Protein AF-A0A916S2S1-F1 (afdb_monomer)

Structure (mmCIF, N/CA/C/O backbone):
data_AF-A0A916S2S1-F1
#
_entry.id   AF-A0A916S2S1-F1
#
loop_
_atom_site.group_PDB
_atom_site.id
_atom_site.type_symbol
_atom_site.label_atom_id
_atom_site.label_alt_id
_atom_site.label_comp_id
_atom_site.label_asym_id
_atom_site.label_entity_id
_atom_site.label_seq_id
_atom_site.pdbx_PDB_ins_code
_atom_site.Cartn_x
_atom_site.Cartn_y
_atom_site.Cartn_z
_atom_site.occupancy
_atom_site.B_iso_or_equiv
_atom_site.auth_seq_id
_atom_site.auth_comp_id
_atom_site.auth_asym_id
_atom_site.auth_atom_id
_atom_site.pdbx_PDB_model_num
ATOM 1 N N . MET A 1 1 ? 40.140 -7.236 -16.505 1.00 37.34 1 MET A N 1
ATOM 2 C CA . MET A 1 1 ? 39.030 -7.536 -17.432 1.00 37.34 1 MET A CA 1
ATOM 3 C C . MET A 1 1 ? 37.744 -7.239 -16.672 1.00 37.34 1 MET A C 1
ATOM 5 O O . MET A 1 1 ? 37.410 -7.996 -15.773 1.00 37.34 1 MET A O 1
ATOM 9 N N . MET A 1 2 ? 37.123 -6.076 -16.893 1.00 48.91 2 MET A N 1
ATOM 10 C CA . MET A 1 2 ? 35.825 -5.767 -16.279 1.00 48.91 2 MET A CA 1
ATOM 11 C C . MET A 1 2 ? 34.762 -6.523 -17.073 1.00 48.91 2 MET A C 1
ATOM 13 O O . MET A 1 2 ? 34.657 -6.332 -18.283 1.00 48.91 2 MET A O 1
ATOM 17 N N . LEU A 1 3 ? 34.039 -7.429 -16.417 1.00 57.50 3 LEU A N 1
ATOM 18 C CA . LEU A 1 3 ? 32.850 -8.042 -16.997 1.00 57.50 3 LEU A CA 1
ATOM 19 C C . LEU A 1 3 ? 31.853 -6.909 -17.231 1.00 57.50 3 LEU A C 1
ATOM 21 O O . LEU A 1 3 ? 31.403 -6.290 -16.270 1.00 57.50 3 LEU A O 1
ATOM 25 N N . ALA A 1 4 ? 31.567 -6.603 -18.496 1.00 58.66 4 ALA A N 1
ATOM 26 C CA . ALA A 1 4 ? 30.474 -5.710 -18.838 1.00 58.66 4 ALA A CA 1
ATOM 27 C C . ALA A 1 4 ? 29.207 -6.280 -18.191 1.00 58.66 4 ALA A C 1
ATOM 29 O O . ALA A 1 4 ? 28.804 -7.407 -18.498 1.00 58.66 4 ALA A O 1
ATOM 30 N N . THR A 1 5 ? 28.626 -5.548 -17.243 1.00 58.03 5 THR A N 1
ATOM 31 C CA . THR A 1 5 ? 27.322 -5.893 -16.689 1.00 58.03 5 THR A CA 1
ATOM 32 C C . THR A 1 5 ? 26.334 -5.887 -17.843 1.00 58.03 5 THR A C 1
ATOM 34 O O . THR A 1 5 ? 26.216 -4.912 -18.581 1.00 58.03 5 THR A O 1
ATOM 37 N N . SER A 1 6 ? 25.695 -7.033 -18.075 1.00 66.25 6 SER A N 1
ATOM 38 C CA . SER A 1 6 ? 24.706 -7.158 -19.140 1.00 66.25 6 SER A CA 1
ATOM 39 C C . SER A 1 6 ? 23.598 -6.118 -18.918 1.00 66.25 6 SER A C 1
ATOM 41 O O . SER A 1 6 ? 23.106 -6.016 -17.790 1.00 66.25 6 SER A O 1
ATOM 43 N N . PRO A 1 7 ? 23.141 -5.394 -19.955 1.00 62.38 7 PRO A N 1
ATOM 44 C CA . PRO A 1 7 ? 22.038 -4.433 -19.836 1.00 62.38 7 PRO A CA 1
ATOM 45 C C . PRO A 1 7 ? 20.735 -5.079 -19.328 1.00 62.38 7 PRO A C 1
ATOM 47 O O . PRO A 1 7 ? 19.866 -4.408 -18.769 1.00 62.38 7 PRO A O 1
ATOM 50 N N . PHE A 1 8 ? 20.614 -6.405 -19.448 1.00 66.19 8 PHE A N 1
ATOM 51 C CA . PHE A 1 8 ? 19.541 -7.181 -18.829 1.00 66.19 8 PHE A CA 1
ATOM 52 C C . PHE A 1 8 ? 19.599 -7.142 -17.292 1.00 66.19 8 PHE A C 1
ATOM 54 O O . PHE A 1 8 ? 18.574 -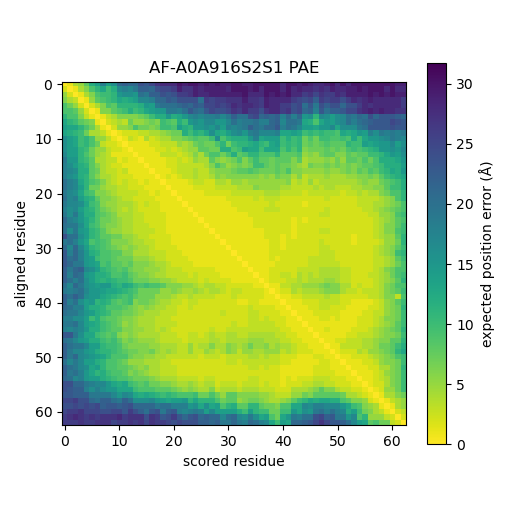6.954 -16.638 1.00 66.19 8 PHE A O 1
ATOM 61 N N . SER A 1 9 ? 20.796 -7.262 -16.712 1.00 70.81 9 SER A N 1
ATOM 62 C CA . SER A 1 9 ? 21.002 -7.236 -15.260 1.00 70.81 9 SER A CA 1
ATOM 63 C C . SER A 1 9 ? 20.693 -5.862 -14.665 1.00 70.81 9 SER A C 1
ATOM 65 O O . SER A 1 9 ? 20.091 -5.779 -13.598 1.00 70.81 9 SER A O 1
ATOM 67 N N . GLU A 1 10 ? 21.044 -4.783 -15.368 1.00 72.06 10 GLU A N 1
ATOM 68 C CA . GLU A 1 10 ? 20.732 -3.410 -14.944 1.00 72.06 10 GLU A CA 1
ATOM 69 C C . GLU A 1 10 ? 19.229 -3.113 -15.008 1.00 72.06 10 GLU A C 1
ATOM 71 O O . GLU A 1 10 ? 18.674 -2.500 -14.097 1.00 72.06 10 GLU A O 1
ATOM 76 N N . THR A 1 11 ? 18.544 -3.594 -16.050 1.00 74.38 11 THR A N 1
ATOM 77 C CA . THR A 1 11 ? 17.090 -3.417 -16.197 1.00 74.38 11 THR A CA 1
ATOM 78 C C . THR A 1 11 ? 16.323 -4.148 -15.093 1.00 74.38 11 THR A C 1
ATOM 80 O O . THR A 1 11 ? 15.418 -3.571 -14.489 1.00 74.38 11 THR A O 1
ATOM 83 N N . LEU A 1 12 ? 16.712 -5.391 -14.788 1.00 76.19 12 LEU A N 1
ATOM 84 C CA . LEU A 1 12 ? 16.113 -6.183 -13.712 1.00 76.19 12 LEU A CA 1
ATOM 85 C C . LEU A 1 12 ? 16.327 -5.520 -12.342 1.00 76.19 12 LEU A C 1
ATOM 87 O O . LEU A 1 12 ? 15.380 -5.375 -11.572 1.00 76.19 12 LEU A O 1
ATOM 91 N N . LEU A 1 13 ? 17.557 -5.082 -12.057 1.00 77.31 13 LEU A N 1
ATOM 92 C CA . LEU A 1 13 ? 17.899 -4.424 -10.797 1.00 77.31 13 LEU A CA 1
ATOM 93 C C . LEU A 1 13 ? 17.111 -3.120 -10.612 1.00 77.31 13 LEU A C 1
ATOM 95 O O . LEU A 1 13 ? 16.535 -2.887 -9.552 1.00 77.31 13 LEU A O 1
ATOM 99 N N . ASN A 1 14 ? 17.021 -2.296 -11.657 1.00 79.00 14 ASN A N 1
ATOM 100 C CA . ASN A 1 14 ? 16.240 -1.060 -11.618 1.00 79.00 14 ASN A CA 1
ATOM 101 C C . ASN A 1 14 ? 14.745 -1.320 -11.386 1.00 79.00 14 ASN A C 1
ATOM 103 O O . ASN A 1 14 ? 14.100 -0.563 -10.662 1.00 79.00 14 ASN A O 1
ATOM 107 N N . ALA A 1 15 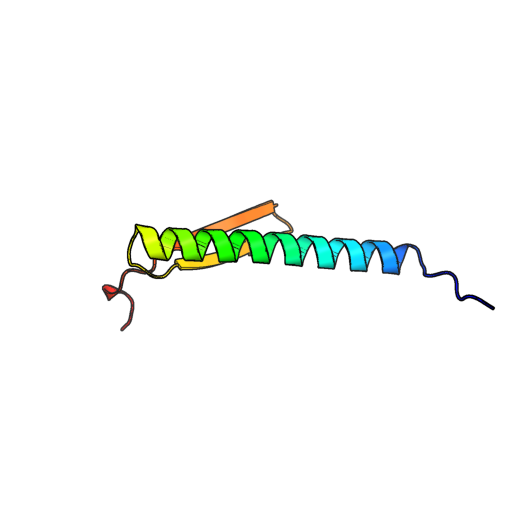? 14.184 -2.381 -11.973 1.00 77.44 15 ALA A N 1
ATOM 108 C CA . ALA A 1 15 ? 12.796 -2.765 -11.728 1.00 77.44 15 ALA A CA 1
ATOM 109 C C . ALA A 1 15 ? 12.569 -3.191 -10.266 1.00 77.44 15 ALA A C 1
ATOM 111 O O . ALA A 1 15 ? 11.581 -2.783 -9.658 1.00 77.44 15 ALA A O 1
ATOM 112 N N . GLN A 1 16 ? 13.506 -3.945 -9.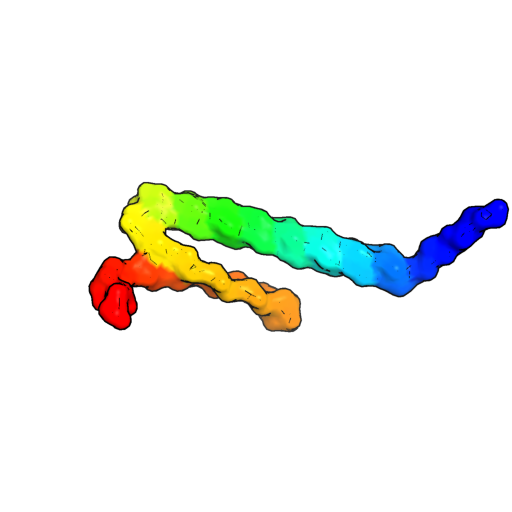681 1.00 79.69 16 GLN A N 1
ATOM 113 C CA . GLN A 1 16 ? 13.451 -4.355 -8.273 1.00 79.69 16 GLN A CA 1
ATOM 114 C C . GLN A 1 16 ? 13.530 -3.163 -7.315 1.00 79.69 16 GLN A C 1
ATOM 116 O O . GLN A 1 16 ? 12.751 -3.095 -6.367 1.00 79.69 16 GLN A O 1
ATOM 121 N N . ILE A 1 17 ? 14.425 -2.206 -7.581 1.00 84.00 17 ILE A N 1
ATOM 122 C CA . ILE A 1 17 ? 14.547 -0.980 -6.780 1.00 84.00 17 ILE A CA 1
ATOM 123 C C . ILE A 1 17 ? 13.227 -0.207 -6.802 1.00 84.00 17 ILE A C 1
ATOM 125 O O . ILE A 1 17 ? 12.691 0.120 -5.748 1.00 84.00 17 ILE A O 1
ATOM 129 N N . LYS A 1 18 ? 12.653 0.011 -7.989 1.00 81.75 18 LYS A N 1
ATOM 130 C CA . LYS A 1 18 ? 11.378 0.729 -8.125 1.00 81.75 18 LYS A CA 1
ATOM 131 C C . LYS A 1 18 ? 10.220 0.011 -7.434 1.00 81.75 18 LYS A C 1
ATOM 133 O O . LYS A 1 18 ? 9.375 0.661 -6.827 1.00 81.75 18 LYS A O 1
ATOM 138 N N . ALA A 1 19 ? 10.171 -1.320 -7.499 1.00 84.06 19 ALA A N 1
ATOM 139 C CA . ALA A 1 19 ? 9.166 -2.092 -6.773 1.00 84.06 19 ALA A CA 1
ATOM 140 C C . ALA A 1 19 ? 9.305 -1.908 -5.250 1.00 84.06 19 ALA A C 1
ATOM 142 O O . ALA A 1 19 ? 8.308 -1.683 -4.564 1.00 84.06 19 ALA A O 1
ATOM 143 N N . ALA A 1 20 ? 10.539 -1.915 -4.734 1.00 89.56 20 ALA A N 1
ATOM 144 C CA . ALA A 1 20 ? 10.814 -1.662 -3.322 1.00 89.56 20 ALA A CA 1
ATOM 145 C C . ALA A 1 20 ? 10.441 -0.231 -2.895 1.00 89.56 20 ALA A C 1
ATOM 147 O O . ALA A 1 20 ? 9.864 -0.044 -1.827 1.00 89.56 20 ALA A O 1
ATOM 148 N N . GLU A 1 21 ? 10.701 0.778 -3.731 1.00 91.56 21 GLU A N 1
ATOM 149 C CA . GLU A 1 21 ? 10.289 2.164 -3.469 1.00 91.56 21 GLU A CA 1
ATOM 150 C C . GLU A 1 21 ? 8.765 2.287 -3.336 1.00 91.56 21 GLU A C 1
ATOM 152 O O . GLU A 1 21 ? 8.272 2.928 -2.407 1.00 91.5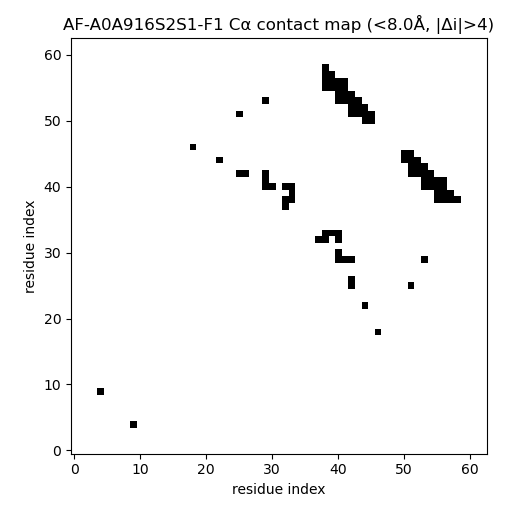6 21 GLU A O 1
ATOM 157 N N . VAL A 1 22 ? 8.009 1.628 -4.219 1.00 91.94 22 VAL A N 1
ATOM 158 C CA . VAL A 1 22 ? 6.539 1.611 -4.163 1.00 91.94 22 VAL A CA 1
ATOM 159 C C . VAL A 1 22 ? 6.038 0.946 -2.879 1.00 91.94 22 VAL A C 1
ATOM 161 O O . VAL A 1 22 ? 5.122 1.475 -2.247 1.00 91.94 22 VAL A O 1
ATOM 164 N N . GLN A 1 23 ? 6.658 -0.162 -2.458 1.00 94.12 23 GLN A N 1
ATOM 165 C CA . GLN A 1 23 ? 6.333 -0.815 -1.188 1.00 94.12 23 GLN A CA 1
ATOM 166 C C . GLN A 1 23 ? 6.551 0.132 -0.002 1.00 94.12 23 GLN A C 1
ATOM 168 O O . GLN A 1 23 ? 5.652 0.299 0.817 1.00 94.12 23 GLN A O 1
ATOM 173 N N . ILE A 1 24 ? 7.694 0.825 0.048 1.00 94.81 24 ILE A N 1
ATOM 174 C CA . ILE A 1 24 ? 8.015 1.770 1.130 1.00 94.81 24 ILE A CA 1
ATOM 175 C C . ILE A 1 24 ? 6.973 2.894 1.215 1.00 94.81 24 ILE A C 1
ATOM 177 O O . ILE A 1 24 ? 6.544 3.265 2.311 1.00 94.81 24 ILE A O 1
ATOM 181 N N . VAL A 1 25 ? 6.547 3.444 0.073 1.00 94.88 25 VAL A N 1
ATOM 182 C CA . VAL A 1 25 ? 5.513 4.491 0.043 1.00 94.88 25 VAL A CA 1
ATOM 183 C C . VAL A 1 25 ? 4.168 3.950 0.531 1.00 94.88 25 VAL A C 1
ATOM 185 O O . VAL A 1 25 ? 3.507 4.611 1.336 1.00 94.88 25 VAL A O 1
ATOM 188 N N . ALA A 1 26 ? 3.772 2.753 0.087 1.00 95.38 26 ALA A N 1
ATOM 189 C CA . ALA A 1 26 ? 2.526 2.114 0.506 1.00 95.38 26 ALA A CA 1
ATOM 190 C C . ALA A 1 26 ? 2.507 1.835 2.018 1.00 95.38 26 ALA A C 1
ATOM 192 O O . ALA A 1 26 ? 1.535 2.177 2.693 1.00 95.38 26 ALA A O 1
ATOM 193 N N . ASP A 1 27 ? 3.604 1.304 2.561 1.00 95.38 27 ASP A N 1
ATOM 194 C CA . ASP A 1 27 ? 3.763 1.027 3.991 1.00 95.38 27 ASP A CA 1
ATOM 195 C C . ASP A 1 27 ? 3.665 2.310 4.819 1.00 95.38 27 ASP A C 1
ATOM 197 O O . ASP A 1 27 ? 2.973 2.360 5.841 1.00 95.38 27 ASP A O 1
ATOM 201 N N . ARG A 1 28 ? 4.316 3.389 4.364 1.00 96.00 28 ARG A N 1
ATOM 202 C CA . ARG A 1 28 ? 4.264 4.679 5.057 1.00 96.00 28 ARG A CA 1
ATOM 203 C C . ARG A 1 28 ? 2.856 5.266 5.056 1.00 96.00 28 ARG A C 1
ATOM 205 O O . ARG A 1 28 ? 2.439 5.829 6.067 1.00 96.00 28 ARG A O 1
ATOM 212 N N . LEU A 1 29 ? 2.128 5.129 3.949 1.00 95.88 29 LEU A N 1
ATOM 213 C CA . LEU A 1 29 ? 0.742 5.574 3.853 1.00 95.88 29 LEU A CA 1
ATOM 214 C C . LEU A 1 29 ? -0.174 4.758 4.777 1.00 95.88 29 LEU A C 1
ATOM 216 O O . LEU A 1 29 ? -0.958 5.353 5.512 1.00 95.88 29 LEU A O 1
ATOM 220 N N . ALA A 1 30 ? -0.037 3.430 4.810 1.00 94.56 30 ALA A N 1
ATOM 221 C CA . ALA A 1 30 ? -0.804 2.579 5.721 1.00 94.56 30 ALA A CA 1
ATOM 222 C C . ALA A 1 30 ? -0.558 2.931 7.195 1.00 94.56 30 ALA A C 1
ATOM 224 O O . ALA A 1 30 ? -1.511 3.006 7.969 1.00 94.56 30 ALA A O 1
ATOM 225 N N . ALA A 1 31 ? 0.692 3.212 7.575 1.00 94.19 31 ALA A N 1
ATOM 226 C CA . ALA A 1 31 ? 1.028 3.645 8.930 1.00 94.19 31 ALA A CA 1
ATOM 227 C C . ALA A 1 31 ? 0.348 4.977 9.297 1.00 94.19 31 ALA A C 1
ATOM 229 O O . ALA A 1 31 ? -0.259 5.085 10.360 1.00 94.19 31 ALA A O 1
ATOM 230 N N . LEU A 1 32 ? 0.373 5.967 8.396 1.00 96.25 32 LEU A N 1
ATOM 231 C CA . LEU A 1 32 ? -0.328 7.241 8.601 1.00 96.25 32 LEU A CA 1
ATOM 232 C C . LEU A 1 32 ? -1.844 7.045 8.719 1.00 96.25 32 LEU A C 1
ATOM 234 O O . LEU A 1 32 ? -2.490 7.644 9.575 1.00 96.25 32 LEU A O 1
ATOM 238 N N . MET A 1 33 ? -2.423 6.182 7.884 1.00 94.94 33 MET A N 1
ATOM 239 C CA . MET A 1 33 ? -3.845 5.852 7.965 1.00 94.94 33 MET A CA 1
ATOM 240 C C . MET A 1 33 ? -4.185 5.158 9.286 1.00 94.94 33 MET A C 1
ATOM 242 O O . MET A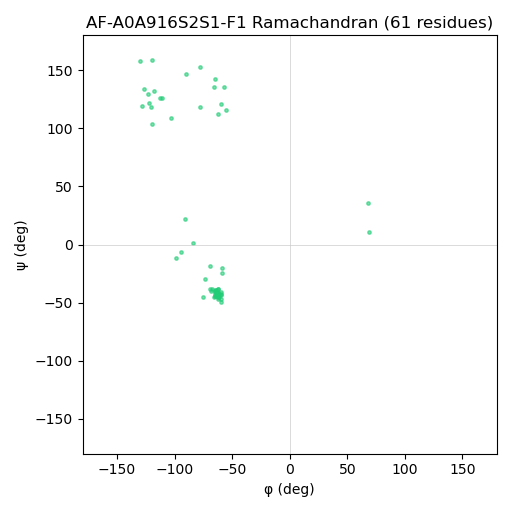 1 33 ? -5.216 5.461 9.881 1.00 94.94 33 MET A O 1
ATOM 246 N N . GLN A 1 34 ? -3.317 4.277 9.782 1.00 93.50 34 GLN A N 1
ATOM 247 C CA . GLN A 1 34 ? -3.485 3.647 11.088 1.00 93.50 34 GLN A CA 1
ATOM 248 C C . GLN A 1 34 ? -3.457 4.674 12.226 1.00 93.50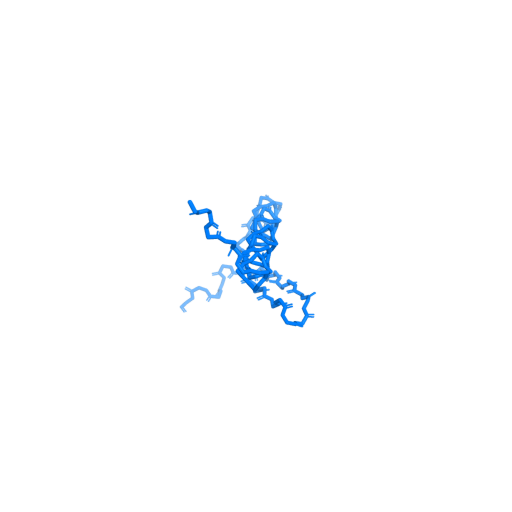 34 GLN A C 1
ATOM 250 O O . GLN A 1 34 ? -4.288 4.591 13.128 1.00 93.50 34 GLN A O 1
ATOM 255 N N . GLU A 1 35 ? -2.556 5.657 12.180 1.00 94.12 35 GLU A N 1
ATOM 256 C CA . GLU A 1 35 ? -2.501 6.741 13.171 1.00 94.12 35 GLU A CA 1
ATOM 257 C C . GLU A 1 35 ? -3.774 7.605 13.162 1.00 94.12 35 GLU A C 1
ATOM 259 O O . GLU A 1 35 ? -4.278 7.966 14.223 1.00 94.12 35 GLU A O 1
ATOM 264 N N . ILE A 1 36 ? -4.321 7.908 11.979 1.00 94.56 36 ILE A N 1
ATOM 265 C CA . ILE A 1 36 ? -5.516 8.756 11.821 1.00 94.56 36 ILE A CA 1
ATOM 266 C C . ILE A 1 36 ? -6.801 8.011 12.199 1.00 94.56 36 ILE A C 1
ATOM 268 O O . ILE A 1 36 ? -7.677 8.569 12.858 1.00 94.56 36 ILE A O 1
ATOM 272 N N . HIS A 1 37 ? -6.942 6.767 11.742 1.00 91.19 37 HIS A N 1
ATOM 273 C CA . HIS A 1 37 ? -8.194 6.016 11.836 1.00 91.19 37 HIS A CA 1
ATOM 274 C C . HIS A 1 37 ? -8.231 5.040 13.016 1.00 91.19 37 HIS A C 1
ATOM 276 O O . HIS A 1 37 ? -9.295 4.511 13.324 1.00 91.19 37 HIS A O 1
ATOM 282 N N . GLY A 1 38 ? -7.097 4.780 13.673 1.00 90.19 38 GLY A N 1
ATOM 283 C CA . GLY A 1 38 ? -7.008 3.870 14.817 1.00 90.19 38 GLY A CA 1
ATOM 284 C C . GLY A 1 38 ? -7.217 2.391 14.475 1.00 90.19 38 GLY A C 1
ATOM 285 O O . GLY A 1 38 ? -7.345 1.575 15.382 1.00 90.19 38 GLY A O 1
ATOM 286 N N . MET A 1 39 ? -7.243 2.031 13.188 1.00 90.75 39 MET A N 1
ATOM 287 C CA . MET A 1 39 ? -7.462 0.664 12.706 1.00 90.75 39 MET A CA 1
ATOM 288 C C . MET A 1 39 ? -6.268 0.157 11.89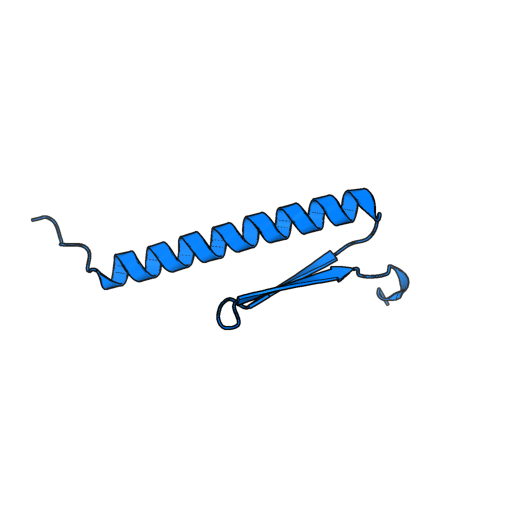4 1.00 90.75 39 MET A C 1
ATOM 290 O O . MET A 1 39 ? -5.481 0.944 11.372 1.00 90.75 39 MET A O 1
ATOM 294 N N . ARG A 1 40 ? -6.121 -1.166 11.773 1.00 89.88 40 ARG A N 1
ATOM 295 C CA . ARG A 1 40 ? -5.071 -1.767 10.934 1.00 89.88 40 ARG A CA 1
ATOM 296 C C . ARG A 1 40 ? -5.452 -1.715 9.460 1.00 89.88 40 ARG A C 1
ATOM 298 O O . ARG A 1 40 ? -6.635 -1.756 9.125 1.00 89.88 40 ARG A O 1
ATOM 305 N N . PHE A 1 41 ? -4.444 -1.686 8.594 1.00 94.00 41 PHE A N 1
ATOM 306 C CA . PHE A 1 41 ? -4.619 -1.685 7.147 1.00 94.00 41 PHE A CA 1
ATOM 307 C C . PHE A 1 41 ? -3.812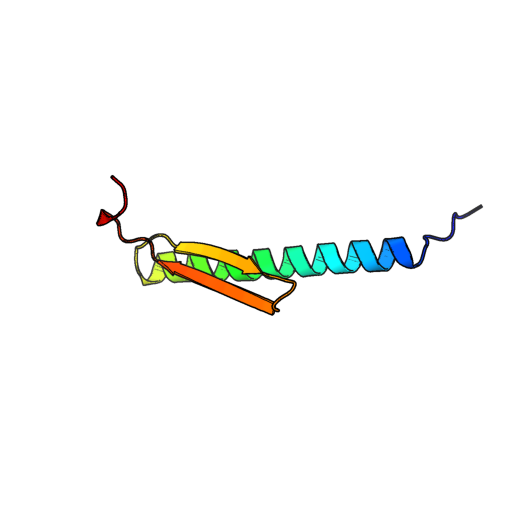 -2.813 6.504 1.00 94.00 41 PHE A C 1
ATOM 309 O O . PHE A 1 41 ? -2.636 -2.984 6.817 1.00 94.00 41 PHE A O 1
ATOM 316 N N . ASP A 1 42 ? -4.449 -3.550 5.597 1.00 93.44 42 ASP A N 1
ATOM 317 C CA . ASP A 1 42 ? -3.794 -4.487 4.686 1.00 93.44 42 ASP A CA 1
ATOM 318 C C . ASP A 1 42 ? -3.407 -3.780 3.388 1.00 93.44 42 ASP A C 1
ATOM 320 O O . ASP A 1 42 ? -4.130 -2.907 2.894 1.00 93.44 42 ASP A O 1
ATOM 324 N N . LEU A 1 43 ? -2.286 -4.213 2.814 1.00 94.38 43 LEU A N 1
ATOM 325 C CA . LEU A 1 43 ? -1.738 -3.705 1.564 1.00 94.38 43 LEU A CA 1
ATOM 326 C C . LEU A 1 43 ? -1.678 -4.811 0.513 1.00 94.38 43 LEU A C 1
ATOM 328 O O . LEU A 1 43 ? -1.161 -5.898 0.761 1.00 94.38 43 LEU A O 1
ATOM 332 N N . LEU A 1 44 ? -2.162 -4.501 -0.687 1.00 94.38 44 LEU A N 1
ATOM 333 C CA . LEU A 1 44 ? -1.982 -5.316 -1.882 1.00 94.38 44 LEU A CA 1
ATOM 334 C C . LEU A 1 44 ? -1.432 -4.432 -3.000 1.00 94.38 44 LEU A C 1
ATOM 336 O O . LEU A 1 44 ? -2.087 -3.483 -3.427 1.00 94.38 44 LEU A O 1
ATOM 340 N N . ILE A 1 45 ? -0.241 -4.764 -3.492 1.00 93.44 45 ILE A N 1
ATOM 341 C CA . ILE A 1 45 ? 0.418 -4.043 -4.582 1.00 93.44 45 ILE A CA 1
ATOM 342 C C . ILE A 1 45 ? 0.437 -4.941 -5.812 1.00 93.44 45 ILE A C 1
ATOM 344 O O . ILE A 1 45 ? 0.903 -6.078 -5.751 1.00 93.44 45 ILE A O 1
ATOM 348 N N . ASN A 1 46 ? -0.068 -4.431 -6.933 1.00 92.25 46 ASN A N 1
ATOM 349 C CA . ASN A 1 46 ? 0.006 -5.106 -8.220 1.00 92.25 46 ASN A CA 1
ATOM 350 C C . ASN A 1 46 ? 0.778 -4.223 -9.204 1.00 92.25 46 ASN A C 1
ATOM 352 O O . ASN A 1 46 ? 0.254 -3.229 -9.712 1.00 92.25 46 ASN A O 1
ATOM 356 N N . HIS A 1 47 ? 2.032 -4.593 -9.464 1.00 87.25 47 HIS A N 1
ATOM 357 C CA . HIS A 1 47 ? 2.912 -3.848 -10.363 1.00 87.25 47 HIS A CA 1
ATOM 358 C C . HIS A 1 47 ? 2.544 -4.017 -11.843 1.00 87.25 47 HIS A C 1
ATOM 360 O O . HIS A 1 47 ? 2.745 -3.078 -12.608 1.00 87.25 47 HIS A O 1
ATOM 366 N N . ASP A 1 48 ? 1.967 -5.157 -12.234 1.00 86.38 48 ASP A N 1
ATOM 367 C CA . ASP A 1 48 ? 1.568 -5.423 -13.623 1.00 86.38 48 ASP A CA 1
ATOM 368 C C . ASP A 1 48 ? 0.379 -4.549 -14.042 1.00 86.38 48 ASP A C 1
ATOM 370 O O . ASP A 1 48 ? 0.315 -4.053 -15.165 1.00 86.38 48 ASP A O 1
ATOM 374 N N . LEU A 1 49 ? -0.561 -4.341 -13.116 1.00 89.88 49 LEU A N 1
ATOM 375 C CA . LEU A 1 49 ? -1.752 -3.513 -13.311 1.00 89.88 49 LEU A CA 1
ATOM 376 C C . LEU A 1 49 ? -1.568 -2.067 -12.823 1.00 89.88 49 LEU A C 1
ATOM 378 O O . LEU A 1 49 ? -2.445 -1.236 -13.047 1.00 89.88 49 LEU A O 1
ATOM 382 N N . GLY A 1 50 ? -0.445 -1.757 -12.171 1.00 87.12 50 GLY A N 1
ATOM 383 C CA . GLY A 1 50 ? -0.088 -0.405 -11.746 1.00 87.12 50 GLY A CA 1
ATOM 384 C C . GLY A 1 50 ? -0.981 0.172 -10.646 1.00 87.12 50 GLY A C 1
ATOM 385 O O . GLY A 1 50 ? -1.252 1.372 -10.659 1.00 87.12 50 GLY A O 1
ATOM 386 N N . PHE A 1 51 ? -1.447 -0.650 -9.699 1.00 91.31 51 PHE A N 1
ATOM 387 C CA . PHE A 1 51 ? -2.276 -0.173 -8.589 1.00 91.31 51 PHE A CA 1
ATOM 388 C C . PHE A 1 51 ? -1.788 -0.643 -7.218 1.00 91.31 51 PHE A C 1
ATOM 390 O O . PHE A 1 51 ? -1.118 -1.667 -7.067 1.00 91.31 51 PHE A O 1
ATOM 397 N N . ILE A 1 52 ? -2.198 0.119 -6.204 1.00 93.38 52 ILE A N 1
ATOM 398 C CA . ILE A 1 52 ? -2.038 -0.195 -4.787 1.00 93.38 52 ILE A CA 1
ATOM 399 C C . ILE A 1 52 ? -3.431 -0.183 -4.171 1.00 93.38 52 ILE A C 1
ATOM 401 O O . ILE A 1 52 ? -4.189 0.770 -4.351 1.00 93.38 52 ILE A O 1
ATOM 405 N N . PHE A 1 53 ? -3.770 -1.242 -3.453 1.00 95.25 53 PHE A N 1
ATOM 406 C CA . PHE A 1 53 ? -5.013 -1.358 -2.712 1.00 95.25 53 PHE A CA 1
ATOM 407 C C . PHE A 1 53 ? -4.708 -1.372 -1.215 1.00 95.25 53 PHE A C 1
ATOM 409 O O . PHE A 1 53 ? -3.899 -2.175 -0.752 1.00 95.25 53 PHE A O 1
ATOM 416 N N . ILE A 1 54 ? -5.354 -0.469 -0.475 1.00 94.44 54 ILE A N 1
ATOM 417 C CA . ILE A 1 54 ? -5.193 -0.306 0.973 1.00 94.44 54 ILE A CA 1
ATOM 418 C C . ILE A 1 54 ? -6.557 -0.516 1.620 1.00 94.44 54 ILE A C 1
ATOM 420 O O . ILE A 1 54 ? -7.500 0.224 1.336 1.00 94.44 54 ILE A O 1
ATOM 424 N N . LYS A 1 55 ? -6.677 -1.532 2.474 1.00 94.06 55 LYS A N 1
ATOM 425 C CA . LYS A 1 55 ? -7.955 -1.937 3.070 1.00 94.06 55 LYS A CA 1
ATOM 426 C C . LYS A 1 55 ? -7.886 -1.882 4.585 1.00 94.06 55 LYS A C 1
ATOM 428 O O . LYS A 1 5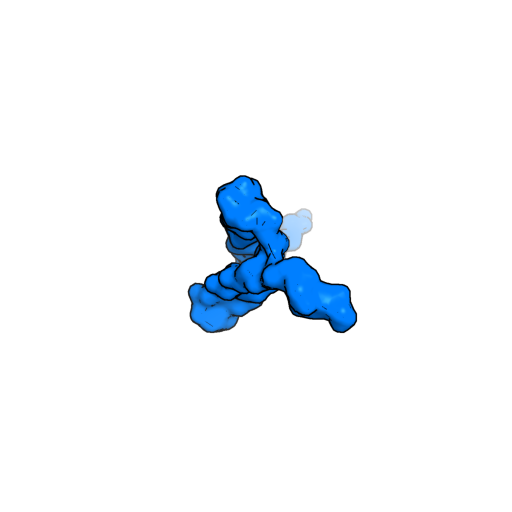5 ? -7.089 -2.590 5.185 1.00 94.06 55 LYS A O 1
ATOM 433 N N . GLY A 1 56 ? -8.766 -1.095 5.200 1.00 92.19 56 GLY A N 1
ATOM 434 C CA . GLY A 1 56 ? -8.953 -1.118 6.649 1.00 92.19 56 GLY A CA 1
ATOM 435 C C . GLY A 1 56 ? -9.531 -2.459 7.103 1.00 92.19 56 GLY A C 1
ATOM 436 O O . GLY A 1 56 ? -10.471 -2.970 6.490 1.00 92.19 56 GLY A O 1
ATOM 437 N N . ILE A 1 57 ? -8.980 -3.018 8.175 1.00 88.56 57 ILE A N 1
ATOM 438 C CA . ILE A 1 57 ? -9.461 -4.241 8.817 1.00 88.56 57 ILE A CA 1
ATOM 439 C C . ILE A 1 57 ? -10.218 -3.826 10.083 1.00 88.56 57 ILE A C 1
ATOM 441 O O . ILE A 1 57 ? -9.587 -3.355 11.032 1.00 88.56 57 ILE A O 1
ATOM 445 N N . PRO A 1 58 ? -11.555 -3.956 10.116 1.00 79.75 58 PRO A N 1
ATOM 446 C CA . PRO A 1 58 ? -12.323 -3.747 11.337 1.00 79.75 58 PRO A CA 1
ATOM 447 C C . PRO A 1 58 ? -11.952 -4.805 12.381 1.00 79.75 58 PRO A C 1
ATOM 449 O O . PRO A 1 58 ? -11.785 -5.977 12.036 1.00 79.75 58 PRO A O 1
ATOM 452 N N . ASP A 1 59 ? -11.887 -4.421 13.656 1.00 72.56 59 ASP A N 1
ATOM 453 C CA . ASP A 1 59 ? -11.544 -5.336 14.758 1.00 72.56 59 ASP A CA 1
ATOM 454 C C . ASP A 1 59 ? -12.504 -6.540 14.871 1.00 72.56 59 ASP A C 1
ATOM 456 O O . ASP A 1 59 ? -12.118 -7.608 15.343 1.00 72.56 59 ASP A O 1
ATOM 460 N N . GLU A 1 60 ? -13.734 -6.397 14.373 1.00 67.31 60 GLU A N 1
ATOM 461 C CA . GLU A 1 60 ? -14.790 -7.419 14.374 1.00 67.31 60 GLU A CA 1
ATOM 462 C C . GLU A 1 60 ? -14.516 -8.606 13.431 1.00 67.31 60 GLU A C 1
ATOM 464 O O . GLU A 1 60 ? -15.103 -9.671 13.594 1.00 67.31 60 GLU A O 1
ATOM 469 N N . VAL A 1 61 ? -13.610 -8.458 12.457 1.00 63.09 61 VAL A N 1
ATOM 470 C CA . VAL A 1 61 ? -13.297 -9.499 11.453 1.00 63.09 61 VAL A CA 1
ATOM 471 C C . VAL A 1 61 ? -12.268 -10.515 11.983 1.00 63.09 61 VAL A C 1
ATOM 473 O O . VAL A 1 61 ? -11.866 -11.441 11.286 1.00 63.09 61 VAL A O 1
ATOM 476 N N . ARG A 1 62 ? -11.821 -10.362 13.235 1.00 58.41 62 ARG A N 1
ATOM 477 C CA . ARG A 1 62 ? -10.663 -11.065 13.804 1.00 58.41 62 ARG A CA 1
ATOM 478 C C . ARG A 1 62 ? -10.989 -12.409 14.496 1.00 58.41 62 ARG A C 1
ATOM 480 O O . ARG A 1 62 ? -10.211 -12.838 15.347 1.00 58.41 62 ARG A O 1
ATOM 487 N N . SER A 1 63 ? -12.116 -13.045 14.157 1.00 50.12 63 SER A N 1
ATOM 488 C CA . SER A 1 63 ? -12.544 -14.360 14.682 1.00 50.12 63 SER A CA 1
ATOM 489 C C . SER A 1 63 ? -11.819 -15.533 14.030 1.00 50.12 63 SER A C 1
ATOM 491 O O . SER A 1 63 ? -11.907 -15.624 12.783 1.00 50.12 63 SER A O 1
#

Nearest PDB structures (foldseek):
  5noc-assembly1_B  TM=6.140E-01  e=1.415E+00  Bacillus subtilis subsp. subtilis str. 168
  8p2z-assembly1_C  TM=3.926E-01  e=9.276E+00  Homo sapiens

Radius of gyration: 17.5 Å; Cα contacts (8 Å, |Δi|>4): 44; chains: 1; bounding box: 54×23×35 Å

Mean predicted aligned error: 8.43 Å

Solvent-accessible surface area (backbone atoms only — not comparable to full-atom values): 3944 Å² total; per-residue (Å²): 134,82,78,77,77,53,71,67,58,55,54,52,52,52,52,51,52,53,51,52,52,52,49,54,54,52,54,54,50,41,52,54,48,25,72,76,69,74,41,53,58,49,80,48,78,39,78,93,80,69,48,76,45,78,42,79,50,62,82,84,75,76,121

Foldseek 3Di:
DDDDDPVVNVVVVVVVVVVVVVVVVLVVVQVVCCVVVVFHWDWDDDVVVGDIDIDTDPPVVVD

Sequence (63 aa):
MMLATSPFSETLLNAQIKAAEVQIVADRLAALMQEIHGMRFDLLINHDLGFIFIKGIPDEVRS

Secondary structure (DSSP, 8-state):
------HHHHHHHHHHHHHHHHHHHHHHHHHHHHHHHSSEEEEEEETTTTEEEEEEE-GGG--

pLDDT: mean 82.99, std 14.32, range [37.34, 96.25]

Organism: NCBI:txid1963359